Protein AF-A0A379TJS0-F1 (afdb_monomer)

Secondary structure (DSSP, 8-state):
-PPP-PPPEETTEEEEEEEEEETTEEEEEEEEEESSSS--TTPEEEP-----

Solvent-accessible surface area (backbone atoms only — not comparable to full-atom values): 3528 Å² total; per-residue (Å²): 132,85,80,94,75,85,64,56,68,60,90,74,27,32,46,46,79,48,75,43,66,56,93,90,35,84,70,53,73,48,40,36,38,22,75,49,93,68,79,56,92,83,38,44,78,50,91,83,79,91,80,136

Mean predicted aligned error: 2.53 Å

Radius of gyration: 12.86 Å; Cα contacts (8 Å, |Δi|>4): 70; chains: 1; bounding box: 38×22×34 Å

pLDDT: mean 96.69, std 1.56, range [89.06, 98.5]

Foldseek 3Di:
DDDDDFADDDPQWGKDKDWDDDVNHTDDIWIWIDSDRDDDPPTDTDDDDDDD

Nearest PDB structures (foldseek):
  2iob-assembly1_A  TM=9.204E-01  e=2.472E-02  Escherichia coli
  3o98-assembly1_B  TM=9.411E-01  e=4.126E-02  Escherichia coli K-12
  2io8-assembly1_B  TM=9.458E-01  e=5.001E-02  Escherichia coli
  2io8-assembly1_A  TM=9.443E-01  e=5.685E-02  Escherichia coli
  2ioa-assembly1_B  TM=9.466E-01  e=1.079E-01  Escherichia coli

Sequence (52 aa):
MQQFYPLPKFGDSYTLIGSWLINDQPAGIGIREDRALITQDLSRFYPHIFVE

InterPro domains:
  IPR005494 Glutathionylspermidine synthase, pre-ATP-grasp-like domain [PF03738] (1-50)

Structure (mmCIF, N/CA/C/O backbone):
data_AF-A0A379TJS0-F1
#
_entry.id   AF-A0A379TJS0-F1
#
loop_
_atom_site.group_PDB
_atom_site.id
_atom_site.type_symbol
_atom_site.label_atom_id
_atom_site.label_alt_id
_atom_site.label_comp_id
_atom_site.label_asym_id
_atom_site.label_entity_id
_atom_site.label_seq_id
_atom_site.pdbx_PDB_ins_code
_atom_site.Cartn_x
_atom_site.Cartn_y
_atom_site.Cartn_z
_atom_site.occupancy
_atom_site.B_iso_or_equiv
_atom_site.auth_seq_id
_atom_site.auth_comp_id
_atom_site.auth_asym_id
_atom_site.auth_atom_id
_atom_site.pdbx_PDB_model_num
ATOM 1 N N . MET A 1 1 ? 18.640 -13.194 8.545 1.00 92.06 1 MET A N 1
ATOM 2 C CA . MET A 1 1 ? 18.073 -12.821 7.231 1.00 92.06 1 MET A CA 1
ATOM 3 C C . MET A 1 1 ? 16.591 -13.123 7.244 1.00 92.06 1 MET A C 1
ATOM 5 O O . MET A 1 1 ? 16.212 -14.133 7.823 1.00 92.06 1 MET A O 1
ATOM 9 N N . GLN A 1 2 ? 15.775 -12.266 6.639 1.00 96.38 2 GLN A N 1
ATOM 10 C CA . GLN A 1 2 ? 14.357 -12.555 6.430 1.00 96.38 2 GLN A CA 1
ATOM 11 C C . GLN A 1 2 ? 14.200 -13.611 5.323 1.00 96.38 2 GLN A C 1
ATOM 13 O O . GLN A 1 2 ? 14.915 -13.560 4.323 1.00 96.38 2 GLN A O 1
ATOM 18 N N . GLN A 1 3 ? 13.278 -14.560 5.497 1.00 97.94 3 GLN A N 1
ATOM 19 C CA . GLN A 1 3 ? 12.928 -15.534 4.462 1.00 97.94 3 GLN A CA 1
ATOM 20 C C . GLN A 1 3 ? 12.040 -14.890 3.390 1.00 97.94 3 GLN A C 1
ATOM 22 O O . GLN A 1 3 ? 11.199 -14.041 3.689 1.00 97.94 3 GLN A O 1
ATOM 27 N N . PHE A 1 4 ? 12.218 -15.301 2.136 1.00 97.19 4 PHE A N 1
ATOM 28 C CA . PHE A 1 4 ? 11.384 -14.826 1.040 1.00 97.19 4 PHE A CA 1
ATOM 29 C C . PHE A 1 4 ? 9.937 -15.314 1.186 1.00 97.19 4 PHE A C 1
ATOM 31 O O . PHE A 1 4 ? 9.694 -16.509 1.357 1.00 97.19 4 PHE A O 1
ATOM 38 N N . TYR A 1 5 ? 8.992 -14.381 1.070 1.00 96.56 5 TYR A N 1
ATOM 39 C CA . TYR A 1 5 ? 7.562 -14.647 0.974 1.0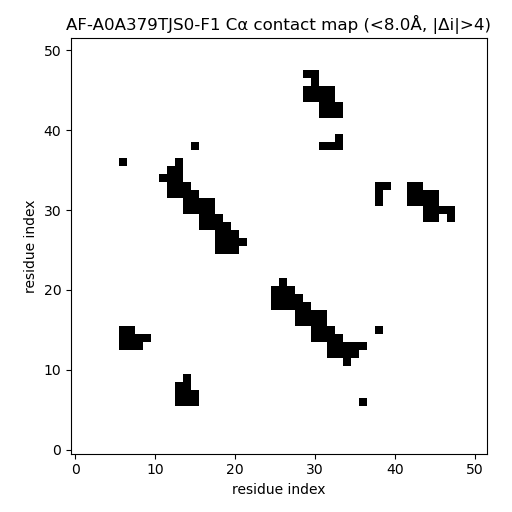0 96.56 5 TYR A CA 1
ATOM 40 C C . TYR A 1 5 ? 7.003 -13.798 -0.178 1.00 96.56 5 TYR A C 1
ATOM 42 O O . TYR A 1 5 ? 7.121 -12.570 -0.120 1.00 96.56 5 TYR A O 1
ATOM 50 N N . PRO A 1 6 ? 6.485 -14.408 -1.258 1.00 95.50 6 PRO A N 1
ATOM 51 C CA . PRO A 1 6 ? 6.094 -13.662 -2.447 1.00 95.50 6 PRO A CA 1
ATOM 52 C C . PRO A 1 6 ? 4.865 -12.786 -2.183 1.00 95.50 6 PRO A C 1
ATOM 54 O O . PRO A 1 6 ? 3.928 -13.200 -1.500 1.00 95.50 6 PRO A O 1
ATOM 57 N N . LEU A 1 7 ? 4.849 -11.589 -2.776 1.00 97.19 7 LEU A N 1
ATOM 58 C CA . LEU A 1 7 ? 3.647 -10.759 -2.813 1.00 97.19 7 LEU A CA 1
ATOM 59 C C . LEU A 1 7 ? 2.610 -11.370 -3.769 1.00 97.19 7 LEU A C 1
ATOM 61 O O . LEU A 1 7 ? 2.995 -11.883 -4.827 1.00 97.19 7 LEU A O 1
ATOM 65 N N . PRO A 1 8 ? 1.305 -11.280 -3.450 1.00 97.06 8 PRO A N 1
ATOM 66 C CA . PRO A 1 8 ? 0.249 -11.544 -4.417 1.00 97.06 8 PRO A CA 1
ATOM 67 C C . PRO A 1 8 ? 0.462 -10.712 -5.684 1.00 97.06 8 PRO A C 1
ATOM 69 O O . PRO A 1 8 ? 0.821 -9.535 -5.605 1.00 97.06 8 PRO A O 1
ATOM 72 N N . LYS A 1 9 ? 0.236 -11.322 -6.850 1.00 96.94 9 LYS A N 1
ATOM 73 C CA . LYS A 1 9 ? 0.347 -10.648 -8.144 1.00 96.94 9 LYS A CA 1
ATOM 74 C C . LYS A 1 9 ? -1.006 -10.640 -8.845 1.00 96.94 9 LYS A C 1
ATOM 76 O O . LYS A 1 9 ? -1.542 -11.703 -9.154 1.00 96.94 9 LYS A O 1
ATOM 81 N N . PHE A 1 10 ? -1.523 -9.449 -9.122 1.00 95.88 10 PHE A N 1
ATOM 82 C CA . PHE A 1 10 ? -2.756 -9.237 -9.875 1.00 95.88 10 PHE A CA 1
ATOM 83 C C . PHE A 1 10 ? -2.416 -8.561 -11.205 1.00 95.88 10 PHE A C 1
ATOM 85 O O . PHE A 1 10 ? -1.902 -7.440 -11.246 1.00 95.88 10 PHE A O 1
ATOM 92 N N . GLY A 1 11 ? -2.650 -9.269 -12.313 1.00 95.38 11 GLY A N 1
ATOM 93 C CA . GLY A 1 11 ? -2.146 -8.848 -13.621 1.00 95.38 11 GLY A CA 1
ATOM 94 C C . GLY A 1 11 ? -0.626 -8.674 -13.582 1.00 95.38 11 GLY A C 1
ATOM 95 O O . GLY A 1 11 ? 0.095 -9.605 -13.229 1.00 95.38 11 GLY A O 1
ATOM 96 N N . ASP A 1 12 ? -0.147 -7.469 -13.890 1.00 95.12 12 ASP A N 1
ATOM 97 C CA . ASP A 1 12 ? 1.282 -7.127 -13.883 1.00 95.12 12 ASP A CA 1
ATOM 98 C C . ASP A 1 12 ? 1.767 -6.459 -12.591 1.00 95.12 12 ASP A C 1
ATOM 100 O O . ASP A 1 12 ? 2.921 -6.032 -12.530 1.00 95.12 12 ASP A O 1
ATOM 104 N N . SER A 1 13 ? 0.917 -6.354 -11.565 1.00 97.00 13 SER A N 1
ATOM 105 C CA . SER A 1 13 ? 1.249 -5.622 -10.342 1.00 97.00 13 SER A CA 1
ATOM 106 C C . SER A 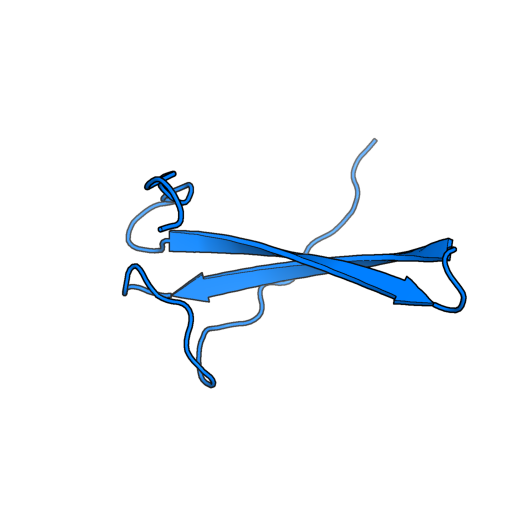1 13 ? 1.401 -6.547 -9.136 1.00 97.00 13 SER A C 1
ATOM 108 O O . SER A 1 13 ? 0.586 -7.443 -8.925 1.00 97.00 13 SER A O 1
ATOM 110 N N . TYR A 1 14 ? 2.443 -6.316 -8.342 1.00 98.00 14 TYR A N 1
ATOM 111 C CA . TYR A 1 14 ? 2.631 -6.904 -7.021 1.00 98.00 14 TYR A CA 1
ATOM 112 C C . TYR A 1 14 ? 1.922 -6.044 -5.981 1.00 98.00 14 TYR A C 1
ATOM 114 O O . TYR A 1 14 ? 2.155 -4.834 -5.908 1.00 98.00 14 TYR A O 1
ATOM 122 N N . THR A 1 15 ? 1.076 -6.678 -5.179 1.00 97.44 15 THR A N 1
ATOM 123 C CA . THR A 1 15 ? 0.150 -5.997 -4.273 1.00 97.44 15 THR A CA 1
ATOM 124 C C . THR A 1 15 ? 0.579 -6.184 -2.827 1.00 97.44 15 THR A C 1
ATOM 126 O O . THR A 1 15 ? 0.867 -7.295 -2.382 1.00 97.44 15 THR A O 1
ATOM 129 N N . LEU A 1 16 ? 0.605 -5.082 -2.081 1.00 97.19 16 LEU A N 1
ATOM 130 C CA . LEU A 1 16 ? 0.979 -5.030 -0.673 1.00 97.19 16 LEU A CA 1
ATOM 131 C C . LEU A 1 16 ? -0.133 -4.365 0.141 1.00 97.19 16 LEU A C 1
ATOM 133 O O . LEU A 1 16 ? -0.698 -3.350 -0.271 1.00 97.19 16 LEU A O 1
ATOM 137 N N . ILE A 1 17 ? -0.405 -4.920 1.322 1.00 97.44 17 ILE A N 1
ATOM 138 C CA . ILE A 1 17 ? -1.282 -4.314 2.326 1.00 97.44 17 ILE A CA 1
ATOM 139 C C . ILE A 1 17 ? -0.410 -3.627 3.374 1.00 97.44 17 ILE A C 1
ATOM 141 O O . ILE A 1 17 ? 0.437 -4.261 4.000 1.00 97.44 17 ILE A O 1
ATOM 145 N N . GLY A 1 18 ? -0.633 -2.331 3.575 1.00 97.19 18 GLY A N 1
ATOM 146 C CA . GLY A 1 18 ? -0.179 -1.620 4.766 1.00 97.19 18 GLY A CA 1
ATOM 147 C C . GLY A 1 18 ? -1.286 -1.623 5.815 1.00 97.19 18 GLY A C 1
ATOM 148 O O . GLY A 1 18 ? -2.445 -1.422 5.466 1.00 97.19 18 GLY A O 1
ATOM 149 N N . SER A 1 19 ? -0.943 -1.828 7.085 1.00 97.44 19 SER A N 1
ATOM 150 C CA . SER A 1 19 ? -1.873 -1.746 8.218 1.00 97.44 19 SER A CA 1
ATOM 151 C C . SER A 1 19 ? -1.324 -0.772 9.249 1.00 97.44 19 SER A C 1
ATOM 153 O O . SER A 1 19 ? -0.126 -0.787 9.528 1.00 97.44 19 SER A O 1
ATOM 155 N N . TRP A 1 20 ? -2.194 0.056 9.822 1.00 98.12 20 TRP A N 1
ATOM 156 C CA . TRP A 1 20 ? -1.811 1.101 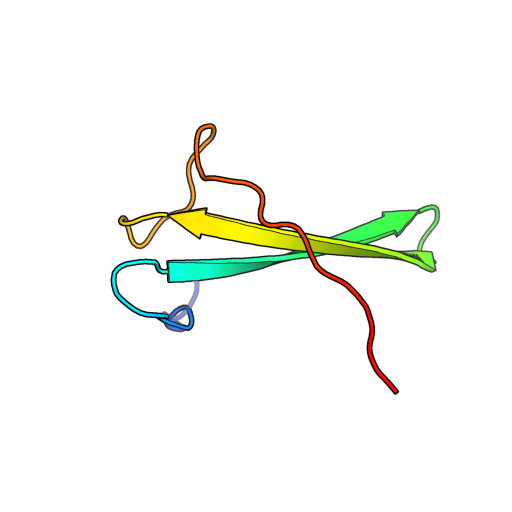10.767 1.00 98.12 20 TRP A CA 1
ATOM 157 C C . TRP A 1 20 ? -2.386 0.834 12.152 1.00 98.12 20 TRP A C 1
ATOM 159 O O . TRP A 1 20 ? -3.546 0.443 12.294 1.00 98.12 20 TRP A O 1
ATOM 169 N N . LEU A 1 21 ? -1.563 1.095 13.166 1.00 98.19 21 LEU A N 1
ATOM 170 C CA . LEU A 1 21 ? -1.987 1.194 14.556 1.00 98.19 21 LEU A CA 1
ATOM 171 C C . LEU A 1 21 ? -1.935 2.665 14.988 1.00 98.19 21 LEU A C 1
ATOM 173 O O . LEU A 1 21 ? -0.991 3.374 14.639 1.00 98.19 21 LEU A O 1
ATOM 177 N N . ILE A 1 22 ? -2.915 3.113 15.771 1.00 98.00 22 ILE A N 1
ATOM 178 C CA . ILE A 1 22 ? -2.898 4.396 16.484 1.00 98.00 22 ILE A CA 1
ATOM 179 C C . ILE A 1 22 ? -3.076 4.076 17.964 1.00 98.00 22 ILE A C 1
ATOM 181 O O . ILE A 1 22 ? -4.111 3.541 18.354 1.00 98.00 22 ILE A O 1
ATOM 185 N N . ASN A 1 23 ? -2.065 4.384 18.781 1.00 97.88 23 ASN A N 1
ATOM 186 C CA . ASN A 1 23 ? -2.027 4.017 20.203 1.00 97.88 23 ASN A CA 1
ATOM 187 C C . ASN A 1 23 ? -2.323 2.521 20.427 1.00 97.88 23 ASN A C 1
ATOM 189 O O . ASN A 1 23 ? -3.224 2.164 21.183 1.00 97.88 23 ASN A O 1
ATOM 193 N N . ASP A 1 24 ? -1.610 1.656 19.701 1.00 97.69 24 ASP A N 1
ATOM 194 C CA . ASP A 1 24 ? -1.751 0.191 19.733 1.00 97.69 24 ASP A CA 1
ATOM 195 C C . ASP A 1 24 ? -3.126 -0.357 19.308 1.00 97.69 24 ASP A C 1
ATOM 197 O O . ASP A 1 24 ? -3.367 -1.560 19.389 1.00 97.69 24 ASP A O 1
ATOM 201 N N . GLN A 1 25 ? -4.025 0.496 18.806 1.00 98.50 25 GLN A N 1
ATOM 202 C CA . GLN A 1 25 ? -5.322 0.087 18.270 1.00 98.50 25 GLN A CA 1
ATOM 203 C C . GLN A 1 25 ? -5.304 0.067 16.738 1.00 98.50 25 GLN A C 1
ATOM 205 O O . GLN A 1 25 ? -4.78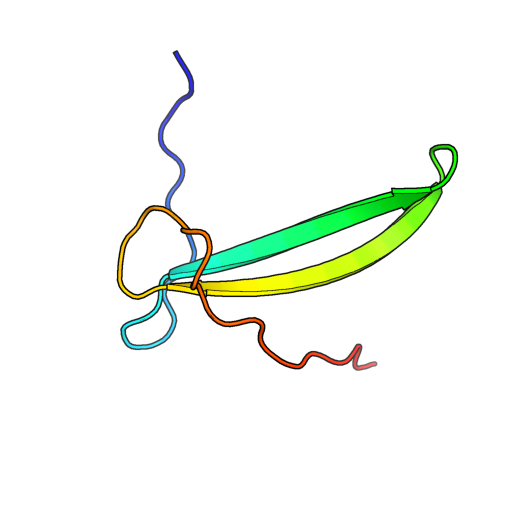4 1.008 16.132 1.00 98.50 25 GLN A O 1
ATOM 210 N N . PRO A 1 26 ? -5.879 -0.960 16.084 1.00 97.88 26 PRO A N 1
ATOM 211 C CA . PRO A 1 26 ? -5.977 -0.999 14.630 1.00 97.88 26 PRO A CA 1
ATOM 212 C C . PRO A 1 26 ? -6.827 0.16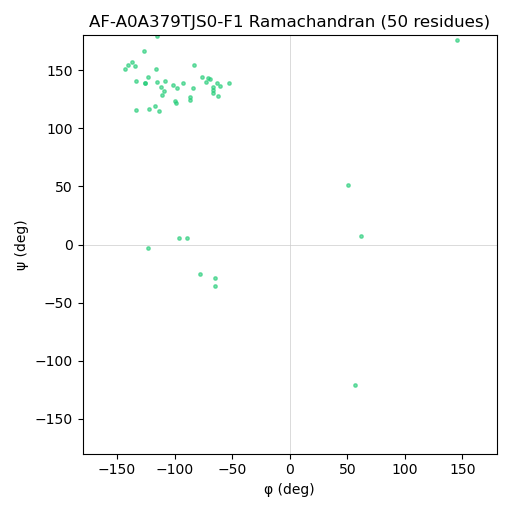5 14.118 1.00 97.88 26 PRO A C 1
ATOM 214 O O . PRO A 1 26 ? -7.948 0.375 14.572 1.00 97.88 26 PRO A O 1
ATOM 217 N N . ALA A 1 27 ? -6.283 0.916 13.161 1.00 97.81 27 ALA A N 1
ATOM 218 C CA . ALA A 1 27 ? -6.879 2.163 12.681 1.00 97.81 27 ALA A CA 1
ATOM 219 C C . ALA A 1 27 ? -7.159 2.181 11.172 1.00 97.81 27 ALA A C 1
ATOM 221 O O . ALA A 1 27 ? -7.712 3.151 10.659 1.00 97.81 27 ALA A O 1
ATOM 222 N N . GLY A 1 28 ? -6.785 1.125 10.451 1.00 97.38 28 GLY A N 1
ATOM 223 C CA . GLY A 1 28 ? -7.106 0.977 9.038 1.00 97.38 28 GLY A CA 1
ATOM 224 C C . GLY A 1 28 ? -6.015 0.282 8.242 1.00 97.38 28 GLY A C 1
ATOM 225 O O . GLY A 1 28 ? -4.934 -0.031 8.749 1.00 97.38 28 GLY A O 1
ATOM 226 N N . ILE A 1 29 ? -6.323 0.064 6.967 1.00 98.31 29 ILE A N 1
ATOM 227 C CA . ILE A 1 29 ? -5.409 -0.524 5.993 1.00 98.31 29 ILE A CA 1
ATOM 228 C C . ILE A 1 29 ? -5.292 0.368 4.755 1.00 98.31 29 ILE A C 1
ATOM 230 O O . ILE A 1 29 ? -6.072 1.294 4.550 1.00 98.31 29 ILE A O 1
ATOM 234 N N . GLY A 1 30 ? -4.293 0.091 3.928 1.00 97.94 30 GLY A N 1
ATOM 235 C CA . GLY A 1 30 ? -4.134 0.661 2.598 1.00 97.94 30 GLY A CA 1
ATOM 236 C C . GLY A 1 30 ? -3.576 -0.382 1.642 1.00 97.94 30 GLY A C 1
ATOM 237 O O . GLY A 1 30 ? -2.846 -1.280 2.062 1.00 97.94 30 GLY A O 1
ATOM 238 N N . ILE A 1 31 ? -3.904 -0.258 0.358 1.00 97.75 31 ILE A N 1
ATOM 239 C CA . ILE A 1 31 ? -3.403 -1.148 -0.692 1.00 97.75 31 ILE A CA 1
ATOM 240 C C . ILE A 1 31 ? -2.450 -0.360 -1.582 1.00 97.75 31 ILE A C 1
ATOM 242 O O . ILE A 1 31 ? -2.787 0.725 -2.061 1.00 97.75 31 ILE A O 1
ATOM 246 N N . ARG A 1 32 ? -1.254 -0.908 -1.805 1.00 97.81 32 ARG A N 1
ATOM 247 C CA . ARG A 1 32 ? -0.278 -0.362 -2.751 1.00 97.81 32 ARG A CA 1
ATOM 248 C C . ARG A 1 32 ? 0.101 -1.400 -3.786 1.00 97.81 32 ARG A C 1
ATOM 250 O O . ARG A 1 32 ? 0.240 -2.577 -3.461 1.00 97.81 32 ARG A O 1
ATOM 257 N N . GLU A 1 33 ? 0.321 -0.940 -5.010 1.00 97.69 33 GLU A N 1
ATOM 258 C CA . GLU A 1 33 ? 0.755 -1.798 -6.107 1.00 97.69 33 GLU A CA 1
ATOM 259 C C . GLU A 1 33 ? 1.915 -1.202 -6.901 1.00 97.69 33 GLU A C 1
ATOM 261 O O . GLU A 1 33 ? 1.916 -0.012 -7.245 1.00 97.69 33 GLU A O 1
ATOM 266 N N . ASP A 1 34 ? 2.853 -2.066 -7.284 1.00 97.56 34 ASP A N 1
ATOM 267 C CA . ASP A 1 34 ? 3.967 -1.743 -8.174 1.00 97.56 34 ASP A CA 1
ATOM 268 C C . ASP A 1 34 ? 4.193 -2.850 -9.214 1.00 97.56 34 ASP A C 1
ATOM 270 O O . ASP A 1 34 ? 3.799 -3.993 -9.009 1.00 97.56 34 ASP A O 1
ATOM 274 N N . ARG A 1 35 ? 4.827 -2.525 -10.345 1.00 96.50 35 ARG A N 1
ATOM 275 C CA . ARG A 1 35 ? 5.259 -3.534 -11.330 1.00 96.50 35 ARG A CA 1
ATOM 276 C C . ARG A 1 35 ? 6.533 -4.252 -10.884 1.00 96.50 35 ARG A C 1
ATOM 278 O O . ARG A 1 35 ? 6.790 -5.373 -11.318 1.00 96.50 35 ARG A O 1
ATOM 285 N N . ALA A 1 36 ? 7.342 -3.609 -10.046 1.00 95.94 36 ALA A N 1
ATOM 286 C CA . ALA A 1 36 ? 8.496 -4.209 -9.399 1.00 95.94 36 ALA A CA 1
ATOM 287 C C . ALA A 1 36 ? 8.082 -4.975 -8.135 1.00 95.94 36 ALA A C 1
ATOM 289 O O . ALA A 1 36 ? 7.089 -4.654 -7.488 1.00 95.94 36 ALA A O 1
ATOM 290 N N . LEU A 1 37 ? 8.881 -5.975 -7.756 1.00 95.88 37 LEU A N 1
ATOM 291 C CA . LEU A 1 37 ? 8.636 -6.776 -6.551 1.00 95.88 37 LEU A CA 1
ATOM 292 C C . LEU A 1 37 ? 8.746 -5.950 -5.256 1.00 95.88 37 LEU A C 1
ATOM 294 O O . LEU A 1 37 ? 8.109 -6.278 -4.260 1.00 95.88 37 LEU A O 1
ATOM 298 N N . ILE A 1 38 ? 9.567 -4.896 -5.263 1.00 95.88 38 ILE A N 1
ATOM 299 C CA . ILE A 1 38 ? 9.755 -3.999 -4.122 1.00 95.88 38 ILE A CA 1
ATOM 300 C C . ILE A 1 38 ? 8.901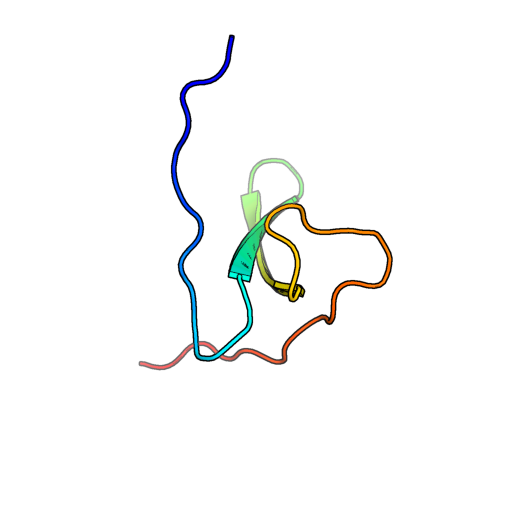 -2.753 -4.338 1.00 95.88 38 ILE A C 1
ATOM 302 O O . ILE A 1 38 ? 9.065 -2.053 -5.336 1.00 95.88 38 ILE A O 1
ATOM 306 N N . THR A 1 39 ? 8.002 -2.475 -3.394 1.00 95.94 39 THR A N 1
ATOM 307 C CA . THR A 1 39 ? 7.208 -1.243 -3.375 1.00 95.94 39 THR A CA 1
ATOM 308 C C . THR A 1 39 ? 8.125 -0.037 -3.137 1.00 95.94 39 THR A C 1
ATOM 310 O O . THR A 1 39 ? 8.966 -0.055 -2.243 1.00 95.94 39 THR A O 1
ATOM 313 N N . GLN A 1 40 ? 7.956 1.009 -3.936 1.00 95.06 40 GLN A N 1
ATOM 314 C CA . GLN A 1 40 ? 8.769 2.229 -3.976 1.00 95.06 40 GLN A CA 1
ATOM 315 C C . GLN A 1 40 ? 7.935 3.444 -3.550 1.00 95.06 40 GLN A C 1
ATOM 317 O O . GLN A 1 40 ? 6.743 3.319 -3.281 1.00 95.06 40 GLN A O 1
ATOM 322 N N . ASP A 1 41 ? 8.511 4.643 -3.519 1.00 95.62 41 ASP A N 1
ATOM 323 C CA . ASP A 1 41 ? 7.797 5.854 -3.081 1.00 95.62 41 ASP A CA 1
ATOM 324 C C . ASP A 1 41 ? 6.641 6.236 -4.015 1.00 95.62 41 ASP A C 1
ATOM 326 O O . ASP A 1 41 ? 5.571 6.630 -3.557 1.00 95.62 41 ASP A O 1
ATOM 330 N N . LEU A 1 42 ? 6.812 6.029 -5.323 1.00 95.31 42 LEU A N 1
ATOM 331 C CA . LEU A 1 42 ? 5.801 6.338 -6.340 1.00 95.31 42 LEU A CA 1
ATOM 332 C C . LEU A 1 42 ? 4.836 5.179 -6.631 1.00 95.31 42 LEU A C 1
ATOM 334 O O . LEU A 1 42 ? 4.006 5.292 -7.536 1.00 95.31 42 LEU A O 1
ATOM 338 N N . SER A 1 43 ? 4.913 4.064 -5.892 1.00 96.94 43 SER A N 1
ATOM 339 C CA . SER A 1 43 ? 3.946 2.977 -6.065 1.00 96.94 43 SER A CA 1
ATOM 340 C C . SER A 1 43 ? 2.537 3.473 -5.765 1.00 96.94 43 SER A C 1
ATOM 342 O O . SER A 1 43 ? 2.296 4.185 -4.783 1.00 96.94 43 SER A O 1
ATOM 344 N N . ARG A 1 44 ? 1.606 3.064 -6.623 1.00 96.81 44 ARG A N 1
ATOM 345 C CA . ARG A 1 44 ? 0.233 3.564 -6.663 1.00 96.81 4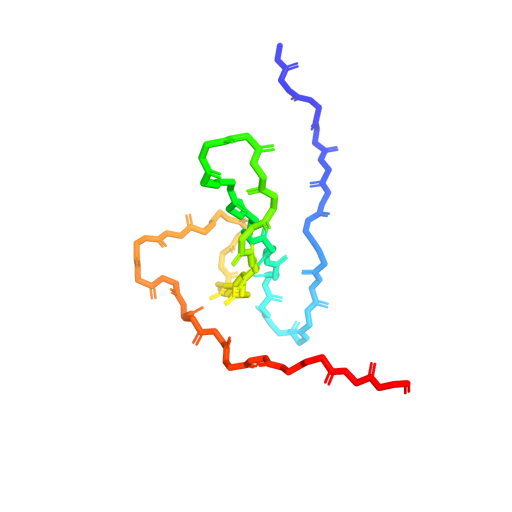4 ARG A CA 1
ATOM 346 C C . ARG A 1 44 ? -0.515 3.155 -5.403 1.00 96.81 44 ARG A C 1
ATOM 348 O O . ARG A 1 44 ? -0.452 1.994 -5.004 1.00 96.81 44 ARG A O 1
ATOM 355 N N . PHE A 1 45 ? -1.256 4.091 -4.821 1.00 96.94 45 PHE A N 1
ATOM 356 C CA . PHE A 1 45 ? -2.234 3.794 -3.781 1.00 96.94 45 PHE A CA 1
ATOM 357 C C . PHE A 1 45 ? -3.563 3.428 -4.441 1.00 96.94 45 PHE A C 1
ATOM 359 O O . PHE A 1 45 ? -4.077 4.200 -5.251 1.00 96.94 45 PHE A O 1
ATOM 366 N N . TYR A 1 46 ? -4.098 2.252 -4.124 1.00 95.88 46 TYR A N 1
ATOM 367 C CA . TYR A 1 46 ? -5.342 1.770 -4.712 1.00 95.88 46 TYR A CA 1
ATOM 368 C C . TYR A 1 46 ? -6.528 2.040 -3.780 1.00 95.88 46 TYR A C 1
ATOM 370 O O . TYR A 1 46 ? -6.435 1.785 -2.572 1.00 95.88 46 TYR A O 1
ATOM 378 N N . PRO A 1 47 ? -7.654 2.544 -4.320 1.00 96.94 47 PRO A N 1
ATOM 379 C CA . PRO A 1 47 ? -8.878 2.674 -3.547 1.00 96.94 47 PRO A CA 1
ATOM 380 C C . PRO A 1 47 ? -9.362 1.285 -3.123 1.00 96.94 47 PRO A C 1
ATOM 382 O O . PRO A 1 47 ? -9.317 0.335 -3.904 1.00 96.94 47 PRO A O 1
ATOM 385 N N . HIS A 1 48 ? -9.825 1.172 -1.884 1.00 95.69 48 HIS A N 1
ATOM 386 C CA . HIS A 1 48 ? -10.361 -0.066 -1.333 1.00 95.69 48 HIS A CA 1
ATOM 387 C C . HIS A 1 48 ? -11.578 0.236 -0.460 1.00 95.69 48 HIS A C 1
ATOM 389 O O . HIS A 1 48 ? -11.719 1.342 0.064 1.00 95.69 48 HIS A O 1
ATOM 395 N N . ILE A 1 49 ? -12.451 -0.759 -0.326 1.00 97.31 49 ILE A N 1
ATOM 396 C CA . I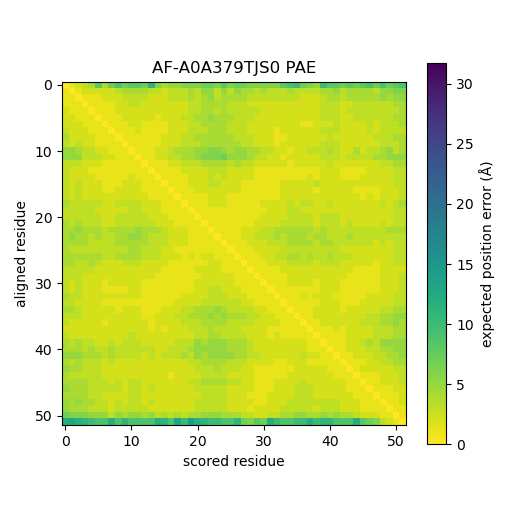LE A 1 49 ? -13.629 -0.725 0.539 1.00 97.31 49 ILE A CA 1
ATOM 397 C C . ILE A 1 49 ? -13.712 -2.036 1.317 1.00 97.31 49 ILE A C 1
ATOM 399 O O . ILE A 1 49 ? -13.235 -3.071 0.849 1.00 97.31 49 ILE A O 1
ATOM 403 N N . PHE A 1 50 ? -14.338 -1.990 2.487 1.00 96.31 50 PHE A N 1
ATOM 404 C CA . PH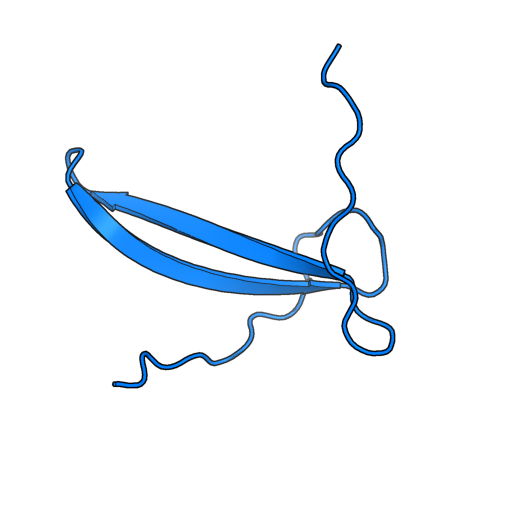E A 1 50 ? -14.782 -3.193 3.179 1.00 96.31 50 PHE A CA 1
ATOM 405 C C . PHE A 1 50 ? -16.145 -3.599 2.615 1.00 96.31 50 PHE A C 1
ATOM 407 O O . PHE A 1 50 ? -17.006 -2.745 2.409 1.00 96.31 50 PHE A O 1
ATOM 414 N N . VAL A 1 51 ? -16.311 -4.887 2.337 1.00 96.38 51 VAL A N 1
ATOM 415 C CA . VAL A 1 51 ? -17.573 -5.488 1.885 1.00 96.38 51 VAL A CA 1
ATOM 416 C C . VAL A 1 51 ? -18.047 -6.484 2.945 1.00 96.38 51 VAL A C 1
ATOM 418 O O . VAL A 1 51 ? -17.210 -7.025 3.671 1.00 96.38 51 VAL A O 1
ATOM 421 N N . GLU A 1 52 ? -19.364 -6.673 3.052 1.00 89.06 52 GLU A N 1
ATOM 422 C CA . GLU A 1 52 ? -20.007 -7.639 3.963 1.00 89.06 52 GLU A CA 1
ATOM 423 C C . GLU A 1 52 ? -20.001 -9.068 3.407 1.00 89.06 52 GLU A C 1
ATOM 425 O O . GLU A 1 52 ? -20.155 -9.229 2.171 1.00 89.06 52 GLU A O 1
#

Organism: NCBI:txid59203